Protein AF-A0A924UGZ0-F1 (afdb_monomer_lite)

pLDDT: mean 84.42, std 12.69, range [53.94, 97.88]

Foldseek 3Di:
DVVVVVVVVVPPDDPDPVPDPPDDPPDDDDAPLPDDPVPVAAKDKAPDEAAPDDFPDDTWIWGDDDQKIWTFGGHNHTDTDIAGFDDDHRRDTDGPPDDD

Radius of gyration: 19.62 Å; chains: 1; bounding box: 30×43×59 Å

Sequence (100 aa):
MAALFLMLAACGPRPDPAAQPFRNPEAPIYSSAVLQPDRIAGRWVQVAGFGTGALTCGPGEVIIADGEIRWSLCLDQPQNGTGALIPGKPGRFGVPNMQD

Secondary structure (DSSP, 8-state):
-HHHHHHHGGGSPPPPGGGS-SS-TTS-----TT--GGGS-EEEE------SSS-SS---EEEEETTEEEEEEEESEEEEEEEE-EE-STT-EE-TT---

Structure (mmCIF, N/CA/C/O backbone):
data_AF-A0A924UGZ0-F1
#
_entry.id   AF-A0A924UGZ0-F1
#
loop_
_atom_site.group_PDB
_atom_site.id
_atom_site.type_symbol
_atom_site.label_atom_id
_atom_site.label_alt_id
_atom_site.label_comp_id
_atom_site.label_asym_id
_atom_site.label_entity_id
_atom_site.label_seq_id
_atom_site.pdbx_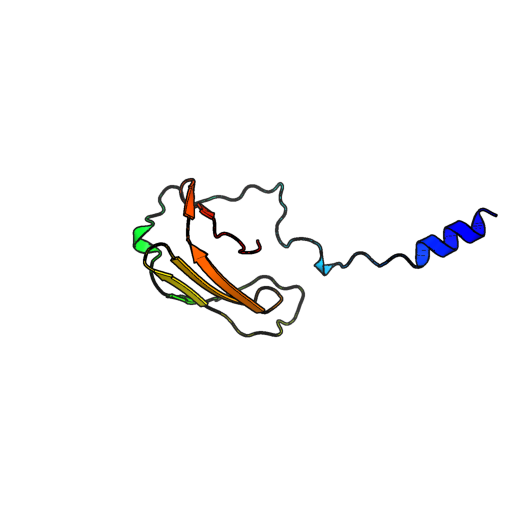PDB_ins_code
_atom_site.Cartn_x
_atom_site.Cartn_y
_atom_site.Cartn_z
_atom_site.occupancy
_atom_site.B_iso_or_equiv
_atom_site.auth_seq_id
_atom_site.auth_comp_id
_atom_site.auth_asym_id
_atom_site.auth_atom_id
_atom_site.pdbx_PDB_model_num
ATOM 1 N N . MET A 1 1 ? 1.951 32.462 43.556 1.00 54.59 1 MET A N 1
ATOM 2 C CA . MET A 1 1 ? 1.838 32.709 42.099 1.00 54.59 1 MET A CA 1
ATOM 3 C C . MET A 1 1 ? 2.076 31.452 41.251 1.00 54.59 1 MET A C 1
ATOM 5 O O . MET A 1 1 ? 1.394 31.296 40.253 1.00 54.59 1 MET A O 1
ATOM 9 N N . ALA A 1 2 ? 2.945 30.513 41.659 1.00 61.12 2 ALA A N 1
ATOM 10 C CA . ALA A 1 2 ? 3.201 29.261 40.922 1.00 61.12 2 ALA A CA 1
ATOM 11 C C . ALA A 1 2 ? 1.998 28.291 40.822 1.00 61.12 2 ALA A C 1
ATOM 13 O O . ALA A 1 2 ? 1.840 27.609 39.816 1.00 61.12 2 ALA A O 1
ATOM 14 N N . ALA A 1 3 ? 1.112 28.264 41.825 1.00 62.59 3 ALA A N 1
ATOM 15 C CA . ALA A 1 3 ? -0.052 27.370 41.842 1.00 62.59 3 ALA A CA 1
ATOM 16 C C . ALA A 1 3 ? -1.087 27.661 40.733 1.00 62.59 3 ALA A C 1
ATOM 18 O O . ALA A 1 3 ? -1.765 26.747 40.276 1.00 62.59 3 ALA A O 1
ATOM 19 N N . LEU A 1 4 ? -1.183 28.912 40.265 1.00 62.00 4 LEU A N 1
ATOM 20 C CA . LEU A 1 4 ? -2.118 29.293 39.200 1.00 62.00 4 LEU A CA 1
ATOM 21 C C . LEU A 1 4 ? -1.649 28.798 37.819 1.00 62.00 4 LEU A C 1
ATOM 23 O O . LEU A 1 4 ? -2.465 28.416 36.988 1.00 62.00 4 LEU A O 1
ATOM 27 N N . PHE A 1 5 ? -0.330 28.749 37.598 1.00 62.81 5 PHE A N 1
ATOM 28 C CA . PHE A 1 5 ? 0.261 28.251 36.352 1.00 62.81 5 PHE A CA 1
ATOM 29 C C . PHE A 1 5 ? 0.141 26.727 36.210 1.00 62.81 5 PHE A C 1
ATOM 31 O O . PHE A 1 5 ? -0.056 26.234 35.104 1.00 62.81 5 PHE A O 1
ATOM 38 N N . LEU A 1 6 ? 0.186 25.984 37.321 1.00 67.31 6 LEU A N 1
ATOM 39 C CA . LEU A 1 6 ? 0.005 24.525 37.323 1.00 67.31 6 LEU A CA 1
ATOM 40 C C . LEU A 1 6 ? -1.433 24.111 36.970 1.00 67.31 6 LEU A C 1
ATOM 42 O O . LEU A 1 6 ? -1.628 23.100 36.303 1.00 67.31 6 LEU A O 1
ATOM 46 N N . MET A 1 7 ? -2.431 24.914 37.354 1.00 67.81 7 MET A N 1
ATOM 47 C CA . MET A 1 7 ? -3.836 24.657 37.013 1.00 67.81 7 MET A CA 1
ATOM 48 C C . MET A 1 7 ? -4.138 24.892 35.525 1.00 67.81 7 MET A C 1
ATOM 50 O O . MET A 1 7 ? -4.970 24.190 34.956 1.00 67.81 7 MET A O 1
ATOM 54 N N . LEU A 1 8 ? -3.438 25.823 34.863 1.00 65.56 8 LEU A N 1
ATOM 55 C CA . LEU A 1 8 ? -3.604 26.064 33.422 1.00 65.56 8 LEU A CA 1
ATOM 56 C C . LEU A 1 8 ? -3.073 24.909 32.556 1.00 65.56 8 LEU A C 1
ATOM 58 O O . LEU A 1 8 ? -3.607 24.667 31.476 1.00 65.56 8 LEU A O 1
ATOM 62 N N . ALA A 1 9 ? -2.068 24.168 33.031 1.00 65.81 9 ALA A N 1
ATOM 63 C CA . ALA A 1 9 ? -1.514 23.023 32.307 1.00 65.81 9 ALA A CA 1
ATOM 64 C C . ALA A 1 9 ? -2.474 21.815 32.248 1.00 65.81 9 ALA A C 1
ATOM 66 O O . ALA A 1 9 ? -2.332 20.967 31.370 1.00 65.81 9 ALA A O 1
ATOM 67 N N . ALA A 1 10 ? -3.475 21.747 33.136 1.00 66.62 10 ALA A N 1
ATOM 68 C CA . ALA A 1 10 ? -4.457 20.658 33.176 1.00 66.62 10 ALA A CA 1
ATOM 69 C C . ALA A 1 10 ? -5.602 20.805 32.153 1.00 66.62 10 ALA A C 1
ATOM 71 O O . ALA A 1 10 ? -6.299 19.832 31.880 1.00 66.62 10 ALA A O 1
ATOM 72 N N . CYS A 1 11 ? -5.784 21.992 31.565 1.00 74.38 11 CYS A N 1
ATOM 73 C CA . CYS A 1 11 ? -6.759 22.236 30.492 1.00 74.38 11 CYS A CA 1
ATOM 74 C C . CYS A 1 11 ? -6.161 22.085 29.085 1.00 74.38 11 CYS A C 1
ATOM 76 O O . CYS A 1 11 ? -6.821 22.410 28.098 1.00 74.38 11 CYS A O 1
ATOM 78 N N . GLY A 1 12 ? -4.913 21.621 28.977 1.00 71.12 12 GLY A N 1
ATOM 79 C CA . GLY A 1 12 ? -4.323 21.300 27.684 1.00 71.12 12 GLY A CA 1
ATOM 80 C C . GLY A 1 12 ? -5.097 20.169 26.994 1.00 71.12 12 GLY A C 1
ATOM 81 O O . GLY A 1 12 ? -5.598 19.271 27.677 1.00 71.12 12 GLY A O 1
ATOM 82 N N . PRO A 1 13 ? -5.211 20.184 25.655 1.00 69.38 13 PRO A N 1
ATOM 83 C CA . PRO A 1 13 ? -5.833 19.089 24.925 1.00 69.38 13 PRO A CA 1
ATOM 84 C C . PRO A 1 13 ? -5.132 17.774 25.278 1.00 69.38 13 PRO A C 1
ATOM 86 O O . PRO A 1 13 ? -3.906 17.663 25.209 1.00 69.38 13 PRO A O 1
ATOM 89 N N . ARG A 1 14 ? -5.922 16.778 25.692 1.00 65.06 14 ARG A N 1
ATOM 90 C CA . ARG A 1 14 ? -5.431 15.419 25.923 1.00 65.06 14 ARG A CA 1
ATOM 91 C C . ARG A 1 14 ? -4.846 14.907 24.600 1.00 65.06 14 ARG A C 1
ATOM 93 O O . ARG A 1 14 ? -5.551 15.010 23.596 1.00 65.06 14 ARG A O 1
ATOM 100 N N . PRO A 1 15 ? -3.612 14.366 24.576 1.00 57.62 15 PRO A N 1
ATOM 101 C CA . PRO A 1 15 ? -3.080 13.730 23.378 1.00 57.62 15 PRO A CA 1
ATOM 102 C C . PRO A 1 15 ? -4.074 12.668 22.926 1.00 57.62 15 PRO A C 1
ATOM 104 O O . PRO A 1 15 ? -4.434 11.797 23.723 1.00 57.62 15 PRO A O 1
ATOM 107 N N . ASP A 1 16 ? -4.558 12.789 21.694 1.00 58.25 16 ASP A N 1
ATOM 108 C CA . ASP A 1 16 ? -5.482 11.820 21.129 1.00 58.25 16 ASP A CA 1
ATOM 109 C C . ASP A 1 16 ? -4.752 10.470 21.030 1.00 58.25 16 ASP A C 1
ATOM 111 O O . ASP A 1 16 ? -3.735 10.382 20.337 1.00 58.25 16 ASP A O 1
ATOM 115 N N . PRO A 1 17 ? -5.199 9.414 21.733 1.00 53.94 17 PRO A N 1
ATOM 116 C CA . PRO A 1 17 ? -4.614 8.087 21.585 1.00 53.94 17 PRO A CA 1
ATOM 117 C C . PRO A 1 17 ? -4.687 7.576 20.138 1.00 53.94 17 PRO A C 1
ATOM 119 O O . PRO A 1 17 ? -3.850 6.760 19.757 1.00 53.94 17 PRO A O 1
ATOM 122 N N . ALA A 1 18 ? -5.631 8.081 19.331 1.00 55.75 18 ALA A N 1
ATOM 123 C CA . ALA A 1 18 ? -5.744 7.790 17.904 1.00 55.75 18 ALA A CA 1
ATOM 124 C C . ALA A 1 18 ? -4.682 8.502 17.041 1.00 55.75 18 ALA A C 1
ATOM 126 O O . ALA A 1 18 ? -4.544 8.189 15.863 1.00 55.75 18 ALA A O 1
ATOM 127 N N . ALA A 1 19 ? -3.889 9.423 17.605 1.00 55.84 19 ALA A N 1
ATOM 128 C CA . ALA A 1 19 ? -2.820 10.112 16.878 1.00 55.84 19 ALA A CA 1
ATOM 129 C C . ALA A 1 19 ? -1.506 9.313 16.801 1.00 55.84 19 ALA A C 1
ATOM 131 O O . ALA A 1 19 ? -0.539 9.789 16.203 1.00 55.84 19 ALA A O 1
ATOM 132 N N . GLN A 1 20 ? -1.427 8.124 17.411 1.00 64.38 20 GLN A N 1
ATOM 133 C CA . GLN A 1 20 ? -0.259 7.264 17.230 1.00 64.38 20 GLN A CA 1
ATOM 134 C C . GLN A 1 20 ? -0.402 6.468 15.929 1.00 64.38 20 GLN A C 1
ATOM 136 O O . GLN A 1 20 ? -1.388 5.747 15.772 1.00 64.38 20 GLN A O 1
ATOM 141 N N . PRO A 1 21 ? 0.565 6.557 14.998 1.00 72.81 21 PRO A N 1
ATOM 142 C CA . PRO A 1 21 ? 0.517 5.772 13.775 1.00 72.81 21 PRO A CA 1
ATOM 143 C C . PRO A 1 21 ? 0.491 4.279 14.121 1.00 72.81 21 PRO A C 1
ATOM 145 O O . PRO A 1 21 ? 1.237 3.819 14.986 1.00 72.81 21 PRO A O 1
ATOM 148 N N . PHE A 1 22 ? -0.318 3.496 13.400 1.00 80.06 22 PHE A N 1
ATOM 149 C CA . PHE A 1 22 ? -0.353 2.032 13.555 1.00 80.06 22 PHE A CA 1
ATOM 150 C C . PHE A 1 22 ? 1.011 1.375 13.285 1.00 80.06 22 PHE A C 1
ATOM 152 O O . PHE A 1 22 ? 1.260 0.235 13.680 1.00 80.06 22 PHE A O 1
ATOM 159 N N . ARG A 1 23 ? 1.905 2.098 12.602 1.00 83.56 23 ARG A N 1
ATOM 160 C CA . ARG A 1 23 ? 3.259 1.677 12.275 1.00 83.56 23 ARG A CA 1
ATOM 161 C C . ARG A 1 23 ? 4.291 2.368 13.172 1.00 83.56 23 ARG A C 1
ATOM 163 O O . ARG A 1 23 ? 4.322 3.589 13.263 1.00 83.56 23 ARG A O 1
ATOM 170 N N . ASN A 1 24 ? 5.244 1.591 13.694 1.00 86.25 24 ASN A N 1
ATOM 171 C CA . ASN A 1 24 ? 6.502 2.133 14.212 1.00 86.25 24 ASN A CA 1
ATOM 172 C C . ASN A 1 24 ? 7.396 2.606 13.037 1.00 86.25 24 ASN A C 1
ATOM 174 O O . ASN A 1 24 ? 7.801 1.766 12.223 1.00 86.25 24 ASN A O 1
ATOM 178 N N . PRO A 1 25 ? 7.732 3.906 12.929 1.00 83.69 25 PRO A N 1
ATOM 179 C CA . PRO A 1 25 ? 8.526 4.431 11.815 1.00 83.69 25 PRO A CA 1
ATOM 180 C C . PRO A 1 25 ? 9.970 3.911 11.795 1.00 83.69 25 PRO A C 1
ATOM 182 O O . PRO A 1 25 ? 10.572 3.838 10.723 1.00 83.69 25 PRO A O 1
ATOM 185 N N . GLU A 1 26 ? 10.512 3.507 12.946 1.00 88.19 26 GLU A N 1
ATOM 186 C CA . GLU A 1 26 ? 11.871 2.965 13.072 1.00 88.19 26 GLU A CA 1
ATOM 187 C C . GLU A 1 26 ? 11.941 1.473 12.721 1.00 88.19 26 GLU A C 1
ATOM 189 O O . GLU A 1 26 ? 13.019 0.936 12.458 1.00 88.19 26 GLU A O 1
ATOM 194 N N . ALA A 1 27 ? 10.793 0.789 12.676 1.00 91.62 27 ALA A N 1
ATOM 195 C CA . ALA A 1 27 ? 10.744 -0.614 12.304 1.00 91.62 27 ALA A CA 1
ATOM 196 C C . ALA A 1 27 ? 10.919 -0.783 10.778 1.00 91.62 27 ALA A C 1
ATOM 198 O O . ALA A 1 27 ? 10.172 -0.180 9.984 1.00 91.62 27 ALA A O 1
ATOM 199 N N . PRO A 1 28 ? 11.876 -1.623 10.333 1.00 89.88 28 PRO A N 1
ATOM 200 C CA . PRO A 1 28 ? 12.080 -1.884 8.918 1.00 89.88 28 PRO A CA 1
ATOM 201 C C . PRO A 1 28 ? 10.901 -2.667 8.330 1.00 89.88 28 PRO A C 1
ATOM 203 O O . PRO A 1 28 ? 10.376 -3.594 8.941 1.00 89.88 28 PRO A O 1
ATOM 206 N N . ILE A 1 29 ? 10.519 -2.319 7.099 1.00 88.50 29 ILE A N 1
ATOM 207 C CA . ILE A 1 29 ? 9.530 -3.057 6.303 1.00 88.50 29 ILE A CA 1
ATOM 208 C C . ILE A 1 29 ? 10.248 -3.766 5.161 1.00 88.50 29 ILE A C 1
ATOM 210 O O . ILE A 1 29 ? 10.949 -3.121 4.374 1.00 88.50 29 ILE A O 1
ATOM 214 N N . TYR A 1 30 ? 10.026 -5.073 5.037 1.00 90.81 30 TYR A N 1
ATOM 215 C CA . TYR A 1 30 ? 10.436 -5.844 3.869 1.00 90.81 30 TYR A CA 1
ATOM 216 C C . TYR A 1 30 ? 9.577 -5.483 2.648 1.00 90.81 30 TYR A C 1
ATOM 218 O O . TYR A 1 30 ? 8.356 -5.380 2.743 1.00 90.81 30 TYR A O 1
ATOM 226 N N . SER A 1 31 ? 10.214 -5.339 1.488 1.00 91.56 31 SER A N 1
ATOM 227 C CA . SER A 1 31 ? 9.539 -5.210 0.194 1.00 91.56 31 SER A CA 1
ATOM 228 C C . SER A 1 31 ? 9.976 -6.354 -0.707 1.00 91.56 31 SER A C 1
ATOM 230 O O . SER A 1 31 ? 11.158 -6.700 -0.731 1.00 91.56 31 SER A O 1
ATOM 232 N N . SER A 1 32 ? 9.034 -6.931 -1.456 1.00 92.25 32 SER A N 1
ATOM 233 C CA . SER A 1 32 ? 9.346 -8.022 -2.380 1.00 92.25 32 SER A CA 1
ATOM 234 C C . SER A 1 32 ? 10.252 -7.524 -3.506 1.00 92.25 32 SER A C 1
ATOM 236 O O . SER A 1 32 ? 9.825 -6.762 -4.372 1.00 92.25 32 SER A O 1
ATOM 238 N N . ALA A 1 33 ? 11.509 -7.972 -3.503 1.00 91.06 33 ALA A N 1
ATOM 239 C CA . ALA A 1 33 ? 12.484 -7.625 -4.539 1.00 91.06 33 ALA A CA 1
ATOM 240 C C . ALA A 1 33 ? 12.187 -8.296 -5.892 1.00 91.06 33 ALA A C 1
ATOM 242 O O . ALA A 1 33 ? 12.696 -7.859 -6.918 1.00 91.06 33 ALA A O 1
ATOM 243 N N . VAL A 1 34 ? 11.355 -9.340 -5.888 1.00 93.56 34 VAL A N 1
ATOM 244 C CA . VAL A 1 34 ? 10.949 -10.113 -7.073 1.00 93.56 34 VAL A CA 1
ATOM 245 C C . VAL A 1 34 ? 9.536 -9.757 -7.545 1.00 93.56 34 VAL A C 1
ATOM 247 O O . VAL A 1 34 ? 8.911 -10.530 -8.269 1.00 93.56 34 VAL A O 1
ATOM 250 N N . LEU A 1 35 ? 9.000 -8.609 -7.111 1.00 92.38 35 LEU A N 1
ATOM 251 C CA . LEU A 1 35 ? 7.708 -8.119 -7.582 1.00 92.38 35 LEU A CA 1
ATOM 252 C C . LEU A 1 35 ? 7.712 -7.997 -9.116 1.00 92.38 35 LEU A C 1
ATOM 254 O O . LEU A 1 35 ? 8.624 -7.408 -9.688 1.00 92.38 35 LEU A O 1
ATOM 258 N N . GLN A 1 36 ? 6.656 -8.504 -9.750 1.00 89.94 36 GLN A N 1
ATOM 259 C CA . GLN A 1 36 ? 6.357 -8.344 -11.174 1.00 89.94 36 GLN A CA 1
ATOM 260 C C . GLN A 1 36 ? 5.267 -7.260 -11.316 1.00 89.94 36 GLN A C 1
ATOM 262 O O . GLN A 1 36 ? 4.104 -7.553 -11.024 1.00 89.94 36 GLN A O 1
ATOM 267 N N . PRO A 1 37 ? 5.605 -5.992 -11.652 1.00 83.00 37 PRO A N 1
ATOM 268 C CA . PRO A 1 37 ? 4.644 -4.877 -11.643 1.00 83.00 37 PRO A CA 1
ATOM 269 C C . PRO A 1 37 ? 3.496 -5.034 -12.648 1.00 83.00 37 PRO A C 1
ATOM 271 O O . PRO A 1 37 ? 2.397 -4.535 -12.440 1.00 83.00 37 PRO A O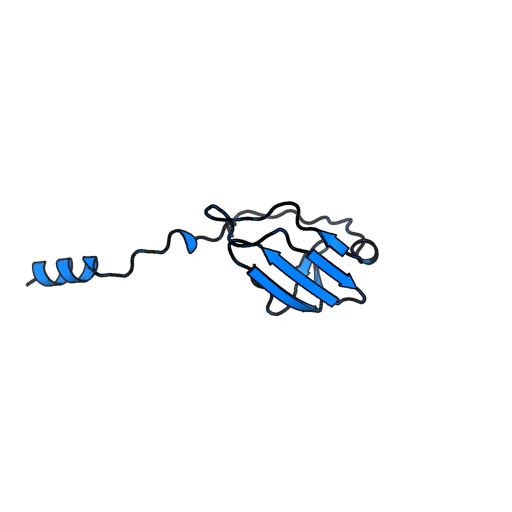 1
ATOM 274 N N . ASP A 1 38 ? 3.723 -5.774 -13.722 1.00 84.94 38 ASP A N 1
ATOM 275 C CA . ASP A 1 38 ? 2.716 -6.155 -14.710 1.00 84.94 38 ASP A CA 1
ATOM 276 C C . ASP A 1 38 ? 1.624 -7.073 -14.131 1.00 84.94 38 ASP A C 1
ATOM 278 O O . ASP A 1 38 ? 0.521 -7.143 -14.669 1.00 84.94 38 ASP A O 1
ATOM 282 N N . ARG A 1 39 ? 1.890 -7.740 -13.001 1.00 92.56 39 ARG A N 1
ATOM 283 C CA . ARG A 1 39 ? 0.959 -8.689 -12.371 1.00 92.56 39 ARG A CA 1
ATOM 284 C C . ARG A 1 39 ? 0.157 -8.128 -11.206 1.00 92.56 39 ARG A C 1
ATOM 286 O O . ARG A 1 39 ? -0.670 -8.851 -10.655 1.00 92.56 39 ARG A O 1
ATOM 293 N N . ILE A 1 40 ? 0.398 -6.879 -10.810 1.00 93.06 40 ILE A N 1
ATOM 294 C CA . ILE A 1 40 ? -0.401 -6.221 -9.764 1.00 93.06 40 ILE A CA 1
ATOM 295 C C . ILE A 1 40 ? -1.628 -5.494 -10.323 1.00 93.06 40 ILE A C 1
ATOM 297 O O . ILE A 1 40 ? -2.487 -5.079 -9.547 1.00 93.06 40 ILE A O 1
ATOM 301 N N . ALA A 1 41 ? -1.727 -5.356 -11.648 1.00 95.31 41 ALA A N 1
ATOM 302 C CA . ALA A 1 41 ? -2.894 -4.782 -12.301 1.00 95.31 41 ALA A CA 1
ATOM 303 C C . ALA A 1 41 ? -4.156 -5.608 -12.008 1.00 95.31 41 ALA A C 1
ATOM 305 O O . ALA A 1 41 ? -4.121 -6.839 -11.947 1.00 95.31 41 ALA A O 1
ATOM 306 N N . GLY A 1 42 ? -5.282 -4.919 -11.851 1.00 97.06 42 GLY A N 1
ATOM 307 C CA . GLY A 1 42 ? -6.577 -5.521 -11.566 1.00 97.06 42 GLY A CA 1
ATOM 308 C C . GLY A 1 42 ? -7.230 -4.979 -10.300 1.00 97.06 42 GLY A C 1
ATOM 309 O O . GLY A 1 42 ? -6.854 -3.937 -9.759 1.00 97.06 42 GLY A O 1
ATOM 310 N N . ARG A 1 43 ? -8.264 -5.695 -9.856 1.00 97.88 43 ARG A N 1
ATOM 311 C CA . ARG A 1 43 ? -9.084 -5.345 -8.695 1.00 97.88 43 ARG A CA 1
ATOM 312 C C . ARG A 1 43 ? -8.629 -6.124 -7.465 1.00 97.88 43 ARG A C 1
ATOM 314 O O . ARG A 1 43 ? -8.624 -7.352 -7.470 1.00 97.88 43 ARG A O 1
ATOM 321 N N . TRP A 1 44 ? -8.340 -5.395 -6.398 1.00 97.75 44 TRP A N 1
ATOM 322 C CA . TRP A 1 44 ? -7.975 -5.897 -5.081 1.00 97.75 44 TRP A CA 1
ATOM 323 C C . TRP A 1 44 ? -9.086 -5.569 -4.091 1.00 97.75 44 TRP A C 1
ATOM 325 O O . TRP A 1 44 ? -9.571 -4.441 -4.052 1.00 97.75 44 TRP A O 1
ATOM 335 N N . VAL A 1 45 ? -9.494 -6.549 -3.288 1.00 97.75 45 VAL A N 1
ATOM 336 C CA . VAL A 1 45 ? -10.534 -6.371 -2.267 1.00 97.75 45 VAL A CA 1
ATOM 337 C C . VAL A 1 45 ? -9.878 -6.301 -0.898 1.00 97.75 45 VAL A C 1
ATOM 339 O O . VAL A 1 45 ? -9.002 -7.105 -0.574 1.00 97.75 45 VAL A O 1
ATOM 342 N N . GLN A 1 46 ? -10.314 -5.346 -0.086 1.00 96.00 46 GLN A N 1
ATOM 343 C CA . GLN A 1 46 ? -9.873 -5.236 1.291 1.00 96.00 46 GLN A CA 1
ATOM 344 C C . GLN A 1 46 ? -10.448 -6.397 2.112 1.00 96.00 46 GLN A C 1
ATOM 346 O O . GLN A 1 46 ? -11.657 -6.505 2.292 1.00 96.00 46 GLN A O 1
ATOM 351 N N . VAL A 1 47 ? -9.574 -7.256 2.636 1.00 94.88 47 VAL A N 1
ATOM 352 C CA . VAL A 1 47 ? -9.960 -8.370 3.526 1.00 94.88 47 VAL A CA 1
ATOM 353 C C . VAL A 1 47 ? -9.670 -8.084 5.002 1.00 94.88 47 VAL A C 1
ATOM 355 O O . VAL A 1 47 ? -10.192 -8.768 5.876 1.00 94.88 47 VAL A O 1
ATOM 358 N N . ALA A 1 48 ? -8.842 -7.074 5.276 1.00 89.38 48 ALA A N 1
ATOM 359 C CA . ALA A 1 48 ? -8.482 -6.607 6.609 1.00 89.38 48 ALA A CA 1
ATOM 360 C C . ALA A 1 48 ? -8.025 -5.138 6.552 1.00 89.38 48 ALA A C 1
ATOM 362 O O . ALA A 1 48 ? -7.695 -4.615 5.484 1.00 89.38 48 ALA A O 1
ATOM 363 N N . GLY A 1 49 ? -7.994 -4.473 7.703 1.00 86.56 49 GLY A N 1
ATOM 364 C CA . GLY A 1 49 ? -7.524 -3.098 7.848 1.00 86.56 49 GLY A CA 1
ATOM 365 C C . GLY A 1 49 ? -7.099 -2.811 9.283 1.00 86.56 49 GLY A C 1
ATOM 366 O O . GLY A 1 49 ? -7.373 -3.601 10.187 1.00 86.56 49 GLY A O 1
ATOM 367 N N . PHE A 1 50 ? -6.423 -1.683 9.478 1.00 83.88 50 PHE A N 1
ATOM 368 C CA . PHE A 1 50 ? -6.124 -1.159 10.806 1.00 83.88 50 PHE A CA 1
ATOM 369 C C . PHE A 1 50 ? -7.294 -0.306 11.312 1.00 83.88 50 PHE A C 1
ATOM 371 O O . PHE A 1 50 ? -7.981 0.343 10.522 1.00 83.88 50 PHE A O 1
ATOM 378 N N . GLY A 1 51 ? -7.526 -0.327 12.624 1.00 85.44 51 GLY A N 1
ATOM 379 C CA . GLY A 1 51 ? -8.576 0.446 13.279 1.00 85.44 51 GLY A CA 1
ATOM 380 C C . GLY A 1 51 ? -8.418 0.431 14.795 1.00 85.44 51 GLY A C 1
ATOM 381 O O . GLY A 1 51 ? -7.860 -0.512 15.361 1.00 85.44 51 GLY A O 1
ATOM 382 N N . THR A 1 52 ? -8.900 1.480 15.450 1.00 83.00 52 THR A N 1
ATOM 383 C CA . THR A 1 52 ? -8.844 1.649 16.913 1.00 83.00 52 THR A CA 1
ATOM 384 C C . THR A 1 52 ? -10.063 1.054 17.634 1.00 83.00 52 THR A C 1
A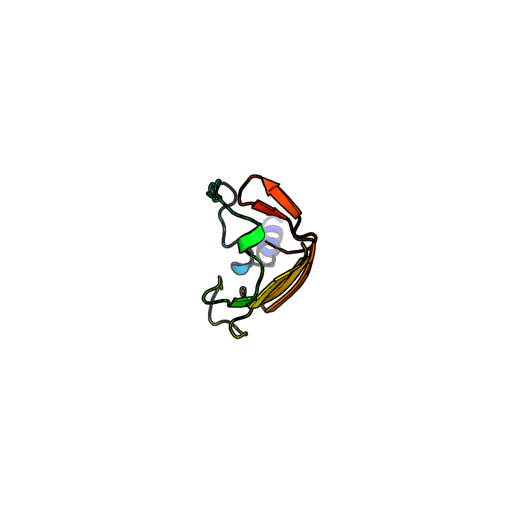TOM 386 O O . THR A 1 52 ? -10.122 1.046 18.864 1.00 83.00 52 THR A O 1
ATOM 389 N N . GLY A 1 53 ? -11.027 0.507 16.885 1.00 78.19 53 GLY A N 1
ATOM 390 C CA . GLY A 1 53 ? -12.262 -0.069 17.411 1.00 78.19 53 GLY A CA 1
ATOM 391 C C . GLY A 1 53 ? -13.179 -0.614 16.317 1.00 78.19 53 GLY A C 1
ATOM 392 O O . GLY A 1 53 ? -12.724 -1.027 15.250 1.00 78.19 53 GLY A O 1
ATOM 393 N N . ALA A 1 54 ? -14.488 -0.631 16.589 1.00 79.94 54 ALA A N 1
ATOM 394 C CA . ALA A 1 54 ? -15.483 -0.988 15.584 1.00 79.94 54 ALA A CA 1
ATOM 395 C C . ALA A 1 54 ? -15.436 0.023 14.428 1.00 79.94 54 ALA A C 1
ATOM 397 O O . ALA A 1 54 ? -15.649 1.218 14.631 1.00 79.94 54 ALA A O 1
ATOM 398 N N . LEU A 1 55 ? -15.151 -0.468 13.223 1.00 81.88 55 LEU A N 1
ATOM 399 C CA . LEU A 1 55 ? -15.071 0.364 12.029 1.00 81.88 55 LEU A CA 1
ATOM 400 C C . LEU A 1 55 ? -16.455 0.905 11.654 1.00 81.88 55 LEU A C 1
ATOM 402 O O . LEU A 1 55 ? -17.464 0.206 11.751 1.00 81.88 55 LEU A O 1
ATOM 406 N N . THR A 1 56 ? -16.491 2.148 11.180 1.00 83.38 56 THR A N 1
ATOM 407 C CA . THR A 1 56 ? -17.719 2.824 10.725 1.00 83.38 56 THR A CA 1
ATOM 408 C C . THR A 1 56 ? -18.016 2.593 9.238 1.00 83.38 56 THR A C 1
ATOM 410 O O . THR A 1 56 ? -19.042 3.046 8.732 1.00 83.38 56 THR A O 1
ATOM 413 N N . CYS A 1 57 ? -17.137 1.871 8.536 1.00 88.81 57 CYS A N 1
ATOM 414 C CA . CYS A 1 57 ? -17.235 1.546 7.116 1.00 88.81 57 CYS A CA 1
ATOM 415 C C . CYS A 1 57 ? -17.052 0.045 6.842 1.00 88.81 57 CYS A C 1
ATOM 417 O O . CYS A 1 57 ? -16.477 -0.694 7.639 1.00 88.81 57 CYS A O 1
ATOM 419 N N . GLY A 1 58 ? -17.572 -0.401 5.694 1.00 88.56 58 GLY A N 1
ATOM 420 C CA . GLY A 1 58 ? -17.366 -1.756 5.178 1.00 88.56 58 GLY A CA 1
ATOM 421 C C . GLY A 1 58 ? -16.039 -1.913 4.421 1.00 88.56 58 GLY A C 1
ATOM 422 O O . GLY A 1 58 ? -15.373 -0.913 4.145 1.00 88.56 58 GLY A O 1
ATOM 423 N N . PRO A 1 59 ? -15.654 -3.154 4.062 1.00 90.50 59 PRO A N 1
ATOM 424 C CA . PRO A 1 59 ? -14.435 -3.415 3.304 1.00 90.50 59 PRO A CA 1
ATOM 425 C C . PRO A 1 59 ? -14.458 -2.712 1.947 1.00 90.50 59 PRO A C 1
ATOM 427 O O . PRO A 1 59 ? -15.463 -2.719 1.234 1.00 90.50 59 PRO A O 1
ATOM 430 N N . GLY A 1 60 ? -13.322 -2.117 1.610 1.00 95.31 60 GLY A N 1
ATOM 431 C CA . GLY A 1 60 ? -13.106 -1.388 0.376 1.00 95.31 60 GLY A CA 1
ATOM 432 C C . GLY A 1 60 ? -12.463 -2.186 -0.762 1.00 95.31 60 GLY A C 1
ATOM 433 O O . GLY A 1 60 ? -12.331 -3.411 -0.722 1.00 95.31 60 GLY A O 1
ATOM 434 N N . GLU A 1 61 ? -12.021 -1.462 -1.785 1.00 97.62 61 GLU A N 1
ATOM 435 C CA . GLU A 1 61 ? -11.286 -1.976 -2.933 1.00 97.62 61 GLU A CA 1
ATOM 436 C C . GLU A 1 61 ? -10.194 -1.015 -3.418 1.00 97.62 61 GLU A C 1
ATOM 438 O O . GLU A 1 61 ? -10.222 0.198 -3.189 1.00 97.62 61 GLU A O 1
ATOM 443 N N . VAL A 1 62 ? -9.248 -1.590 -4.152 1.00 97.38 62 VAL A N 1
ATOM 444 C CA . VAL A 1 62 ? -8.236 -0.885 -4.932 1.00 97.38 62 VAL A CA 1
ATOM 445 C C . VAL A 1 62 ? -8.284 -1.412 -6.360 1.00 97.38 62 VAL A C 1
ATOM 447 O O . VAL A 1 62 ? -8.381 -2.619 -6.580 1.00 97.38 62 VAL A O 1
ATOM 450 N N . ILE A 1 63 ? -8.203 -0.522 -7.341 1.00 97.75 63 ILE A N 1
ATOM 451 C CA . ILE A 1 63 ? -8.090 -0.877 -8.755 1.00 97.75 63 ILE A CA 1
ATOM 452 C C . ILE A 1 63 ? -6.803 -0.273 -9.294 1.00 97.75 63 ILE A C 1
ATOM 454 O O . ILE A 1 63 ? -6.585 0.929 -9.158 1.00 97.75 63 ILE A O 1
ATOM 458 N N . ILE A 1 64 ? -5.973 -1.119 -9.900 1.00 97.25 64 ILE A N 1
ATOM 459 C CA . ILE A 1 64 ? -4.701 -0.740 -10.517 1.00 97.25 64 ILE A CA 1
ATOM 460 C C . ILE A 1 64 ? -4.804 -1.004 -12.015 1.00 97.25 64 ILE A C 1
ATOM 462 O O . ILE A 1 64 ? -5.072 -2.138 -12.423 1.00 97.25 64 ILE A O 1
ATOM 466 N N . ALA A 1 65 ? -4.593 0.024 -12.828 1.00 96.19 65 ALA A N 1
ATOM 467 C CA . ALA A 1 65 ? -4.612 -0.077 -14.284 1.00 96.19 65 ALA A CA 1
ATOM 468 C C . ALA A 1 65 ? -3.744 1.024 -14.892 1.00 96.19 65 ALA A C 1
ATOM 470 O O . ALA A 1 65 ? -3.754 2.145 -14.399 1.00 96.19 65 ALA A O 1
ATOM 471 N N . ASP A 1 66 ? -2.996 0.704 -15.949 1.00 93.06 66 ASP A N 1
ATOM 472 C CA . ASP A 1 66 ? -2.278 1.686 -16.777 1.00 93.06 66 ASP A CA 1
ATOM 473 C C . ASP A 1 66 ? -1.354 2.654 -16.006 1.00 93.06 66 ASP A C 1
ATOM 475 O O . ASP A 1 66 ? -1.162 3.800 -16.399 1.00 93.06 66 ASP A O 1
ATOM 479 N N . GLY A 1 67 ? -0.758 2.190 -14.901 1.00 92.50 67 GLY A N 1
ATOM 480 C CA . GLY A 1 67 ? 0.109 3.014 -14.048 1.00 92.50 67 GLY A CA 1
ATOM 481 C C . GLY A 1 67 ? -0.640 3.943 -13.088 1.00 92.50 67 GLY A C 1
ATOM 482 O O . GLY A 1 67 ? -0.006 4.718 -12.379 1.00 92.50 67 GLY A O 1
ATOM 483 N N . GLU A 1 68 ? -1.962 3.835 -13.016 1.00 95.44 68 GLU A N 1
ATOM 484 C CA . GLU A 1 68 ? -2.831 4.548 -12.087 1.00 95.44 68 GLU A CA 1
ATOM 485 C C . GLU A 1 68 ? -3.383 3.597 -11.020 1.00 95.44 68 GLU A C 1
ATOM 487 O O . GLU A 1 68 ? -3.522 2.383 -11.217 1.00 95.44 68 GLU A O 1
ATOM 492 N N . ILE A 1 69 ? -3.731 4.171 -9.873 1.00 96.56 69 ILE A N 1
ATOM 493 C CA . ILE A 1 69 ? -4.413 3.495 -8.779 1.00 96.56 69 ILE A CA 1
ATOM 494 C C . ILE A 1 69 ? -5.637 4.306 -8.361 1.00 96.56 69 ILE A C 1
ATOM 496 O O . ILE A 1 69 ? -5.561 5.514 -8.155 1.00 96.56 69 ILE A O 1
ATOM 500 N N . ARG A 1 70 ? -6.770 3.627 -8.187 1.00 97.19 70 ARG A N 1
ATOM 501 C CA . ARG A 1 70 ? -7.976 4.167 -7.552 1.00 97.19 70 ARG A CA 1
ATOM 502 C C . ARG A 1 70 ? -8.265 3.368 -6.294 1.00 97.19 70 ARG A C 1
ATOM 504 O O . ARG A 1 70 ? -8.273 2.140 -6.349 1.00 97.19 70 ARG A O 1
ATOM 511 N N . TRP A 1 71 ? -8.533 4.041 -5.181 1.00 96.31 71 TRP A N 1
ATOM 512 C CA . TRP A 1 71 ? -8.817 3.388 -3.907 1.00 96.31 71 TRP A CA 1
ATOM 513 C C . TRP A 1 71 ? -10.100 3.907 -3.269 1.00 96.31 71 TRP A C 1
ATOM 515 O O . TRP A 1 71 ? -10.466 5.078 -3.377 1.00 96.31 71 TRP A O 1
ATOM 525 N N . SER A 1 72 ? -10.776 3.003 -2.576 1.00 95.75 72 SER A N 1
ATOM 526 C CA . SER A 1 72 ? -11.829 3.282 -1.611 1.00 95.75 72 SER A CA 1
ATOM 527 C C . SER A 1 72 ? -11.659 2.243 -0.516 1.00 95.75 72 SER A C 1
ATOM 529 O O . SER A 1 72 ? -11.893 1.075 -0.769 1.00 95.75 72 SER A O 1
ATOM 531 N N . LEU A 1 73 ? -11.162 2.632 0.652 1.00 94.00 73 LEU A N 1
ATOM 532 C CA . LEU A 1 73 ? -10.724 1.753 1.734 1.00 94.00 73 LEU A CA 1
ATOM 533 C C . LEU A 1 73 ? -11.356 2.175 3.059 1.00 94.00 73 LEU A C 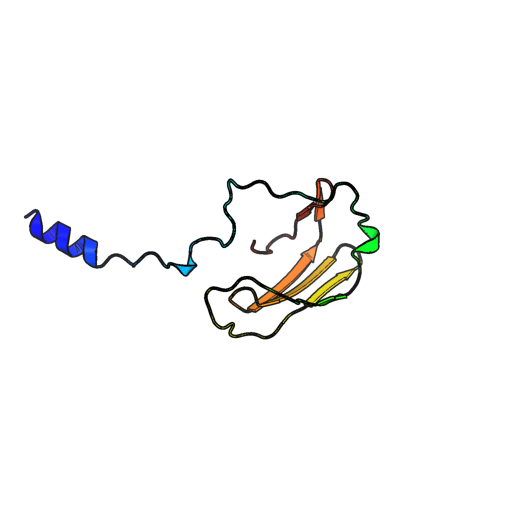1
ATOM 535 O O . LEU A 1 73 ? -11.737 3.331 3.240 1.00 94.00 73 LEU A O 1
ATOM 539 N N . CYS A 1 74 ? -11.412 1.240 4.002 1.00 91.50 74 CYS A N 1
ATOM 540 C CA . CYS A 1 74 ? -11.774 1.505 5.388 1.00 91.50 74 CYS A CA 1
ATOM 541 C C . CYS A 1 74 ? -10.544 1.309 6.287 1.00 91.50 74 CYS A C 1
ATOM 543 O O . CYS A 1 74 ? -10.161 0.172 6.571 1.00 91.50 74 CYS A O 1
ATOM 545 N N . LEU A 1 75 ? -9.890 2.404 6.682 1.00 88.62 75 LEU A N 1
ATOM 546 C CA . LEU A 1 75 ? -8.675 2.413 7.510 1.00 88.62 75 LEU A CA 1
ATOM 547 C C . LEU A 1 75 ? -8.928 3.316 8.716 1.00 88.62 75 LEU A C 1
ATOM 549 O O . LEU A 1 75 ? -8.588 4.495 8.682 1.00 88.62 75 LEU A O 1
ATOM 553 N N . ASP A 1 76 ? -9.616 2.781 9.728 1.00 86.12 76 ASP A N 1
ATOM 554 C CA . ASP A 1 76 ? -10.250 3.517 10.840 1.00 86.12 76 ASP A CA 1
ATOM 555 C C . ASP A 1 76 ? -11.398 4.455 10.396 1.00 86.12 76 ASP A C 1
ATOM 557 O O . ASP A 1 76 ? -12.482 4.456 10.983 1.00 86.12 76 ASP A O 1
ATOM 561 N N . GLN A 1 77 ? -11.209 5.168 9.284 1.00 86.88 77 GLN A N 1
ATOM 562 C CA . GLN A 1 77 ? -12.186 6.010 8.601 1.00 86.88 77 GLN A CA 1
ATOM 563 C C . GLN A 1 77 ? -12.198 5.721 7.086 1.00 86.88 77 GLN A C 1
ATOM 565 O O . GLN A 1 77 ? -11.246 5.134 6.555 1.00 86.88 77 GLN A O 1
ATOM 570 N N . PRO A 1 78 ? -13.260 6.114 6.357 1.00 90.81 78 PRO A N 1
ATOM 571 C CA . PRO A 1 78 ? -13.292 5.995 4.904 1.00 90.81 78 PRO A CA 1
ATOM 572 C C . PRO A 1 78 ? -12.172 6.810 4.245 1.00 90.81 78 PRO A C 1
ATOM 574 O O . PRO A 1 78 ? -12.089 8.022 4.426 1.00 90.81 78 PRO A O 1
ATOM 577 N N . GLN A 1 79 ? -11.355 6.154 3.426 1.00 91.00 79 GLN A N 1
ATOM 578 C CA . GLN A 1 79 ? -10.281 6.767 2.643 1.00 91.00 79 GLN A CA 1
ATOM 579 C C . GLN A 1 79 ? -10.529 6.490 1.166 1.00 91.00 79 GLN A C 1
ATOM 581 O O . GLN A 1 79 ? -10.679 5.339 0.765 1.00 91.00 79 GLN A O 1
ATOM 586 N N . ASN A 1 80 ? -10.582 7.519 0.329 1.00 93.81 80 ASN A N 1
ATOM 587 C CA . ASN A 1 80 ? -10.793 7.349 -1.106 1.00 93.81 80 ASN A CA 1
ATOM 588 C C . ASN A 1 80 ? -9.926 8.310 -1.914 1.00 93.81 80 ASN A C 1
ATOM 590 O O . ASN A 1 80 ? -9.500 9.347 -1.409 1.00 93.81 80 ASN A O 1
ATOM 594 N N . GLY A 1 81 ? -9.647 7.938 -3.158 1.00 95.19 81 GLY A N 1
ATOM 595 C CA . GLY A 1 81 ? -8.863 8.767 -4.059 1.00 95.19 81 GLY A CA 1
ATOM 5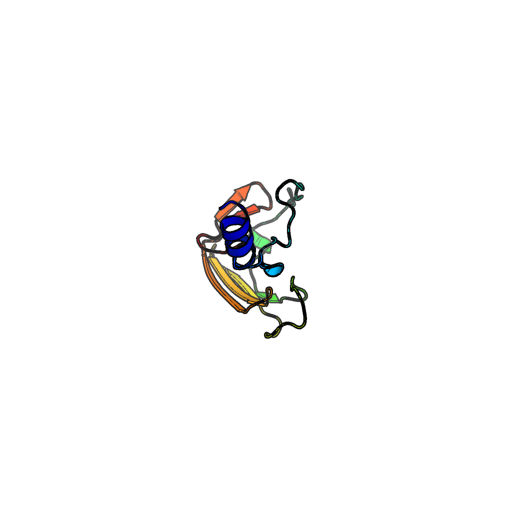96 C C . GLY A 1 81 ? -8.412 8.034 -5.311 1.00 95.19 81 GLY A C 1
ATOM 597 O O . GLY A 1 81 ? -8.781 6.886 -5.571 1.00 95.19 81 GLY A O 1
ATOM 598 N N . THR A 1 82 ? -7.633 8.748 -6.113 1.00 96.25 82 THR A N 1
ATOM 599 C CA . THR A 1 82 ? -6.998 8.246 -7.327 1.00 96.25 82 THR A CA 1
ATOM 600 C C . THR A 1 82 ? -5.653 8.935 -7.514 1.00 96.25 82 THR A C 1
ATOM 602 O O . THR A 1 82 ? -5.480 10.071 -7.068 1.00 96.25 82 THR A O 1
ATOM 605 N N . GLY A 1 83 ? -4.714 8.280 -8.188 1.00 95.81 83 GLY A N 1
ATOM 606 C CA . GLY A 1 83 ? -3.456 8.905 -8.570 1.00 95.81 83 GLY A CA 1
ATOM 607 C C . GLY A 1 83 ? -2.484 7.955 -9.252 1.00 95.81 83 GLY A C 1
ATOM 608 O O . GLY A 1 83 ? -2.695 6.744 -9.292 1.00 95.81 83 GLY A O 1
ATOM 609 N N . ALA A 1 84 ? -1.384 8.527 -9.735 1.00 95.44 84 ALA A N 1
ATOM 610 C CA . ALA A 1 84 ? -0.323 7.772 -10.377 1.00 95.44 84 ALA A CA 1
ATOM 611 C C . ALA A 1 84 ? 0.362 6.828 -9.378 1.00 95.44 84 ALA A C 1
ATOM 613 O O . ALA A 1 84 ? 0.763 7.236 -8.283 1.00 95.44 84 ALA A O 1
ATOM 614 N N . LEU A 1 85 ? 0.544 5.573 -9.782 1.00 94.31 85 LEU A N 1
ATOM 615 C CA . LEU A 1 85 ? 1.292 4.556 -9.054 1.00 94.31 85 LEU A CA 1
ATOM 616 C C . LEU A 1 85 ? 2.758 4.596 -9.502 1.00 94.31 85 LEU A C 1
ATOM 618 O O . LEU A 1 85 ? 3.155 3.946 -10.469 1.00 94.31 85 LEU A O 1
ATOM 622 N N . ILE A 1 86 ? 3.576 5.377 -8.799 1.00 93.69 86 ILE A N 1
ATOM 623 C CA . ILE A 1 86 ? 4.956 5.679 -9.195 1.00 93.69 86 ILE A CA 1
ATOM 624 C C . ILE A 1 86 ? 5.907 4.617 -8.622 1.00 93.69 86 ILE A C 1
ATOM 626 O O . ILE A 1 86 ? 6.045 4.531 -7.398 1.00 93.69 86 ILE A O 1
ATOM 630 N N . PRO A 1 87 ? 6.610 3.821 -9.450 1.00 89.81 87 PRO A N 1
ATOM 631 C CA . PRO A 1 87 ? 7.603 2.869 -8.960 1.00 89.81 87 PRO A CA 1
ATOM 632 C C . PRO A 1 87 ? 8.794 3.591 -8.318 1.00 89.81 87 PRO A C 1
ATOM 634 O O . PRO A 1 87 ? 9.357 4.518 -8.899 1.00 89.81 87 PRO A O 1
ATOM 637 N N . GLY A 1 88 ? 9.193 3.152 -7.125 1.00 88.75 88 GLY A N 1
ATOM 638 C CA . GLY A 1 88 ? 10.385 3.640 -6.431 1.00 88.75 88 GLY A CA 1
ATOM 639 C C . GLY A 1 88 ? 11.502 2.597 -6.440 1.00 88.75 88 GLY A C 1
ATOM 640 O O . GLY A 1 88 ? 12.206 2.404 -7.426 1.00 88.75 88 GLY A O 1
ATOM 641 N N . LYS A 1 89 ? 11.674 1.909 -5.308 1.00 87.06 89 LYS A N 1
ATOM 642 C CA . LYS A 1 89 ? 12.567 0.741 -5.177 1.00 87.06 89 LYS A CA 1
ATOM 643 C C . LYS A 1 89 ? 11.798 -0.548 -5.517 1.00 87.06 89 LYS A C 1
ATOM 645 O O . LYS A 1 89 ? 10.569 -0.520 -5.492 1.00 87.06 89 LYS A O 1
ATOM 650 N N . PRO A 1 90 ? 12.470 -1.690 -5.762 1.00 87.69 90 PRO A N 1
ATOM 651 C CA . PRO A 1 90 ? 11.785 -2.966 -5.966 1.00 87.69 90 PRO A CA 1
ATOM 652 C C . PRO A 1 90 ? 10.741 -3.246 -4.875 1.00 87.69 90 PRO A C 1
ATOM 654 O O . PRO A 1 90 ? 11.036 -3.147 -3.681 1.00 87.69 90 PRO A O 1
ATOM 657 N N . GLY A 1 91 ? 9.507 -3.534 -5.290 1.00 90.06 91 GLY A N 1
ATOM 658 C CA . GLY A 1 91 ? 8.399 -3.778 -4.368 1.00 90.06 91 GLY A CA 1
ATOM 659 C C . GLY A 1 91 ? 7.854 -2.539 -3.646 1.00 90.06 91 GLY A C 1
ATOM 660 O O . GLY A 1 91 ? 7.123 -2.704 -2.671 1.00 90.06 91 GLY A O 1
ATOM 661 N N . ARG A 1 92 ? 8.221 -1.318 -4.064 1.00 91.19 92 ARG A N 1
ATOM 662 C CA . ARG A 1 92 ? 7.753 -0.058 -3.467 1.00 91.19 92 ARG A CA 1
ATOM 663 C C . ARG A 1 92 ? 7.171 0.871 -4.519 1.00 91.19 92 ARG A C 1
ATOM 665 O O . ARG A 1 92 ? 7.813 1.144 -5.532 1.00 91.19 92 ARG A O 1
ATOM 672 N N . PHE A 1 93 ? 6.012 1.428 -4.200 1.00 92.12 93 PHE A N 1
ATOM 673 C CA . PHE A 1 93 ? 5.344 2.441 -5.002 1.00 92.12 93 PHE A CA 1
ATOM 674 C C . PHE A 1 93 ? 5.025 3.651 -4.136 1.00 92.12 93 PHE A C 1
ATOM 676 O O . PHE A 1 93 ? 4.761 3.502 -2.944 1.00 92.12 93 PHE A O 1
ATOM 683 N N . GLY A 1 94 ? 5.074 4.832 -4.737 1.00 92.75 94 GLY A N 1
ATOM 684 C CA . GLY A 1 94 ? 4.514 6.051 -4.172 1.00 92.75 94 GLY A CA 1
ATOM 685 C C . GLY A 1 94 ? 3.230 6.420 -4.904 1.00 92.75 94 GLY A C 1
ATOM 686 O O . GLY A 1 94 ? 3.140 6.240 -6.117 1.00 92.75 94 GLY A O 1
ATOM 687 N N . VAL A 1 95 ? 2.262 6.959 -4.169 1.00 93.19 95 VAL A N 1
ATOM 688 C CA . VAL A 1 95 ? 1.029 7.525 -4.722 1.00 93.19 95 VAL A CA 1
ATOM 689 C C . VAL A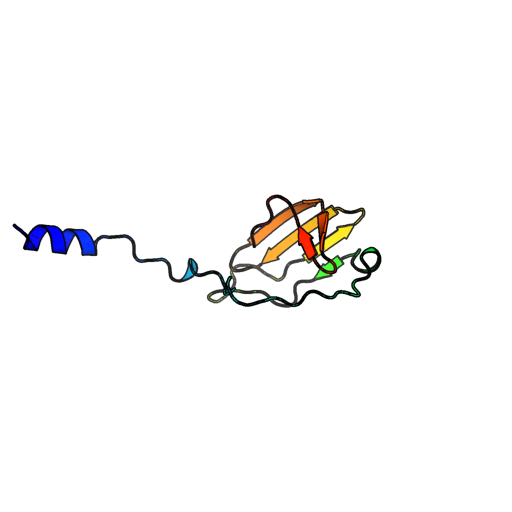 1 95 ? 0.914 8.945 -4.174 1.00 93.19 95 VAL A C 1
ATOM 691 O O . VAL A 1 95 ? 0.701 9.111 -2.971 1.00 93.19 95 VAL A O 1
ATOM 694 N N . PRO A 1 96 ? 1.121 9.988 -4.998 1.00 88.69 96 PRO A N 1
ATOM 695 C CA . PRO A 1 96 ? 1.040 11.363 -4.523 1.00 88.69 96 PRO A CA 1
ATOM 696 C C . PRO A 1 96 ? -0.300 11.634 -3.830 1.00 88.69 96 PRO A C 1
ATOM 698 O O . PRO A 1 96 ? -1.355 11.294 -4.361 1.00 88.69 96 PRO A O 1
ATOM 701 N N . ASN A 1 97 ? -0.252 12.278 -2.662 1.00 79.31 97 ASN A N 1
ATOM 702 C CA . ASN A 1 97 ? -1.415 12.630 -1.834 1.00 79.31 97 ASN A CA 1
ATOM 703 C C . ASN A 1 97 ? -2.178 11.449 -1.202 1.00 79.31 97 ASN A C 1
ATOM 705 O O . ASN A 1 97 ? -3.221 11.672 -0.587 1.00 79.31 97 ASN A O 1
ATOM 709 N N . MET A 1 98 ? -1.675 10.216 -1.304 1.00 79.56 98 MET A N 1
ATOM 710 C CA . MET A 1 98 ? -2.160 9.112 -0.476 1.00 79.56 98 MET A CA 1
ATOM 711 C C . MET A 1 98 ? -1.539 9.229 0.923 1.00 79.56 98 MET A C 1
ATOM 713 O O . MET A 1 98 ? -0.337 9.455 1.049 1.00 79.56 98 MET A O 1
ATOM 717 N N . GLN A 1 99 ? -2.366 9.142 1.963 1.00 66.94 99 GLN A N 1
ATOM 718 C CA . GLN A 1 99 ? -1.910 9.154 3.356 1.00 66.94 99 GLN A CA 1
ATOM 719 C C . GLN A 1 99 ? -1.500 7.729 3.759 1.00 66.94 99 GLN A C 1
ATOM 721 O O . GLN A 1 99 ? -2.252 6.791 3.487 1.00 66.94 99 GLN A O 1
ATOM 726 N N . ASP A 1 100 ? -0.316 7.598 4.366 1.00 55.75 100 ASP A N 1
ATOM 727 C CA . ASP A 1 100 ? 0.208 6.360 4.970 1.00 55.75 100 ASP A CA 1
ATOM 728 C C . ASP A 1 100 ? -0.296 6.173 6.411 1.00 55.75 100 ASP A C 1
ATOM 730 O O . ASP A 1 100 ? -0.331 7.181 7.158 1.00 55.75 100 ASP A O 1
#